Protein AF-A0A966D1S2-F1 (afdb_monomer_lite)

Sequence (136 aa):
MALQEGLAEEEIAQLLTGSSVSIPPEEAPAIVFAQHFAEGKGLYDPDMYMMLTRQYSPEKAQGILGSAQVILTGNAYGIPWSSLMNRFKGKPDKRCSWFYEVEVITLGSLLMPFAMIQALAAAVFRLPLISFRCSD

Structure (mmCIF, N/CA/C/O backbone):
data_AF-A0A966D1S2-F1
#
_entry.id   AF-A0A966D1S2-F1
#
loop_
_atom_site.group_PDB
_atom_site.id
_atom_site.type_symbol
_atom_site.label_atom_id
_atom_site.label_alt_id
_atom_site.label_comp_id
_atom_site.label_asym_id
_atom_site.label_entity_id
_atom_site.label_seq_id
_atom_site.pdbx_PDB_ins_code
_atom_site.Cartn_x
_atom_site.Cartn_y
_atom_site.Cartn_z
_atom_site.occupancy
_atom_site.B_iso_or_equiv
_atom_site.auth_seq_id
_atom_site.auth_comp_id
_atom_site.auth_asym_id
_atom_site.auth_atom_id
_atom_site.pdbx_PDB_model_num
ATOM 1 N N . MET A 1 1 ? 15.575 -4.562 5.480 1.00 67.56 1 MET A N 1
ATOM 2 C CA . MET A 1 1 ? 14.366 -4.189 6.238 1.00 67.56 1 MET A CA 1
ATOM 3 C C . MET A 1 1 ? 13.950 -5.332 7.154 1.00 67.56 1 MET A C 1
ATOM 5 O O . MET A 1 1 ? 14.408 -5.293 8.275 1.00 67.56 1 MET A O 1
ATOM 9 N N . ALA A 1 2 ? 13.265 -6.399 6.719 1.00 72.62 2 ALA A N 1
ATOM 10 C CA . ALA A 1 2 ? 12.827 -7.479 7.633 1.00 72.62 2 ALA A CA 1
ATOM 11 C C . ALA A 1 2 ? 13.947 -8.113 8.503 1.00 72.62 2 ALA A C 1
ATOM 13 O O . ALA A 1 2 ? 13.810 -8.162 9.718 1.00 72.62 2 ALA A O 1
ATOM 14 N N . LEU A 1 3 ? 15.097 -8.475 7.913 1.00 66.25 3 LEU A N 1
ATOM 15 C CA . LEU A 1 3 ? 16.272 -8.981 8.657 1.00 66.25 3 LEU A CA 1
ATOM 16 C C . LEU A 1 3 ? 16.843 -7.979 9.680 1.00 66.25 3 LEU A C 1
ATOM 18 O O . LEU A 1 3 ? 17.464 -8.371 10.659 1.00 66.25 3 LEU A O 1
ATOM 22 N N . GLN A 1 4 ? 16.673 -6.674 9.441 1.00 73.81 4 GLN A N 1
ATOM 23 C CA . GLN A 1 4 ? 17.167 -5.617 10.335 1.00 73.81 4 GLN A CA 1
ATOM 24 C C . GLN A 1 4 ? 16.225 -5.382 11.522 1.00 73.81 4 GLN A C 1
ATOM 26 O O . GLN A 1 4 ? 16.673 -4.879 12.545 1.00 73.81 4 GLN A O 1
ATOM 31 N N . GLU A 1 5 ? 14.957 -5.778 11.392 1.00 78.00 5 GLU A N 1
ATOM 32 C CA . GLU A 1 5 ? 13.923 -5.689 12.432 1.00 78.00 5 GLU A CA 1
ATOM 33 C C . GLU A 1 5 ? 13.836 -6.973 13.286 1.00 78.00 5 GLU A C 1
ATOM 35 O O . GLU A 1 5 ? 12.962 -7.092 14.138 1.00 78.00 5 GLU A O 1
ATOM 40 N N . GLY A 1 6 ? 14.750 -7.933 13.081 1.00 78.12 6 GLY A N 1
ATOM 41 C CA . GLY A 1 6 ? 14.904 -9.117 13.935 1.00 78.12 6 GLY A CA 1
ATOM 42 C C . GLY A 1 6 ? 14.246 -10.408 13.439 1.00 78.12 6 GLY A C 1
ATOM 43 O O . GLY A 1 6 ? 14.333 -11.409 14.141 1.00 78.12 6 GLY A O 1
ATOM 44 N N . LEU A 1 7 ? 13.639 -10.420 12.246 1.00 80.19 7 LEU A N 1
ATOM 45 C CA . LEU A 1 7 ? 13.132 -11.653 11.625 1.00 80.19 7 LEU A CA 1
ATOM 46 C C . LEU A 1 7 ? 14.288 -12.532 11.133 1.00 80.19 7 LEU A C 1
ATOM 48 O O . LEU A 1 7 ? 15.202 -12.026 10.474 1.00 80.19 7 LEU A O 1
ATOM 52 N N . ALA A 1 8 ? 14.226 -13.840 11.393 1.00 83.38 8 ALA A N 1
ATOM 53 C CA . ALA A 1 8 ? 15.207 -14.784 10.860 1.00 83.38 8 ALA A CA 1
ATOM 54 C C . ALA A 1 8 ? 15.052 -14.948 9.335 1.00 83.38 8 ALA A C 1
ATOM 56 O O . ALA A 1 8 ? 13.956 -14.819 8.782 1.00 83.38 8 ALA A O 1
ATOM 57 N N . GLU A 1 9 ? 16.144 -15.249 8.626 1.00 81.62 9 GLU A N 1
ATOM 58 C CA . GLU A 1 9 ? 16.119 -15.419 7.164 1.00 81.62 9 GLU A CA 1
ATOM 59 C C . GLU A 1 9 ? 15.197 -16.575 6.748 1.00 81.62 9 GLU A C 1
ATOM 61 O O . GLU A 1 9 ? 14.447 -16.479 5.773 1.00 81.62 9 GLU A O 1
ATOM 66 N N . GLU A 1 10 ? 15.188 -17.636 7.550 1.00 79.25 10 GLU A N 1
ATOM 67 C CA . GLU A 1 10 ? 14.334 -18.803 7.383 1.00 79.25 10 GLU A CA 1
ATOM 68 C C . GLU A 1 10 ? 12.851 -18.458 7.569 1.00 79.25 10 GLU A C 1
ATOM 70 O O . GLU A 1 10 ? 12.017 -18.919 6.790 1.00 79.25 10 GLU A O 1
ATOM 75 N N . GLU A 1 11 ? 12.514 -17.614 8.550 1.00 78.12 11 GLU A N 1
ATOM 76 C CA . GLU A 1 11 ? 11.139 -17.154 8.786 1.00 78.12 11 GLU A CA 1
ATOM 77 C C . GLU A 1 11 ? 10.635 -16.310 7.613 1.00 78.12 11 GLU A C 1
ATOM 79 O O . GLU A 1 11 ? 9.515 -16.505 7.141 1.00 78.12 11 GLU A O 1
ATOM 84 N N . ILE A 1 12 ? 11.482 -15.428 7.074 1.00 80.38 12 ILE A N 1
ATOM 85 C CA . ILE A 1 12 ? 11.163 -14.622 5.889 1.00 80.38 12 ILE A CA 1
ATOM 86 C C . ILE A 1 12 ? 10.906 -15.527 4.679 1.00 80.38 12 ILE A C 1
ATOM 88 O O . ILE A 1 12 ? 9.906 -15.357 3.979 1.00 80.38 12 ILE A O 1
ATOM 92 N N . ALA A 1 13 ? 11.782 -16.502 4.424 1.00 79.69 13 ALA A N 1
ATOM 93 C CA . ALA A 1 13 ? 11.627 -17.427 3.303 1.00 79.69 13 ALA A CA 1
ATOM 94 C C . ALA A 1 13 ? 10.349 -18.278 3.428 1.00 79.69 13 ALA A C 1
ATOM 96 O O . ALA A 1 13 ? 9.641 -18.501 2.441 1.00 79.69 13 ALA A O 1
ATOM 97 N N . GLN A 1 14 ? 10.014 -18.723 4.639 1.00 80.56 14 GLN A N 1
ATOM 98 C CA . GLN A 1 14 ? 8.794 -19.487 4.897 1.00 80.56 14 GLN A CA 1
ATOM 99 C C . GLN A 1 14 ? 7.531 -18.630 4.737 1.00 80.56 14 GLN A C 1
ATOM 101 O O . GLN A 1 14 ? 6.579 -19.079 4.096 1.00 80.56 14 GLN A O 1
ATOM 106 N N . LEU A 1 15 ? 7.543 -17.382 5.220 1.00 83.38 15 LEU A N 1
ATOM 107 C CA . LEU A 1 15 ? 6.448 -16.422 5.037 1.00 83.38 15 LEU A CA 1
ATOM 108 C C . LEU A 1 15 ? 6.185 -16.129 3.555 1.00 83.38 15 LEU A C 1
ATOM 110 O O . LEU A 1 15 ? 5.036 -16.127 3.118 1.00 83.38 15 LEU A O 1
ATOM 114 N N . LEU A 1 16 ? 7.241 -15.930 2.760 1.00 80.88 16 LEU A N 1
ATOM 115 C CA . LEU A 1 16 ? 7.125 -15.652 1.324 1.00 80.88 16 LEU A CA 1
ATOM 116 C C . LEU A 1 16 ? 6.645 -16.857 0.506 1.00 80.88 16 LEU A C 1
ATOM 118 O O . LEU A 1 16 ? 6.071 -16.678 -0.567 1.00 80.88 16 LEU A O 1
ATOM 122 N N . THR A 1 17 ? 6.887 -18.075 0.990 1.00 79.44 17 THR A N 1
ATOM 123 C CA . THR A 1 17 ? 6.456 -19.314 0.323 1.00 79.44 17 THR A CA 1
ATOM 124 C C . THR A 1 17 ? 5.088 -19.809 0.792 1.00 79.44 17 THR A C 1
ATOM 126 O O . THR A 1 17 ? 4.583 -20.778 0.231 1.00 79.44 17 THR A O 1
ATOM 129 N N . GLY A 1 18 ? 4.476 -19.160 1.792 1.00 68.31 18 GLY A N 1
ATOM 130 C CA . GLY A 1 18 ? 3.211 -19.602 2.388 1.00 68.31 18 GLY A CA 1
ATOM 131 C C . GLY A 1 18 ? 3.321 -20.940 3.129 1.00 68.31 18 GLY A C 1
ATOM 132 O O . GLY A 1 18 ? 2.317 -21.622 3.321 1.00 68.31 18 GLY A O 1
ATOM 133 N N . SER A 1 19 ? 4.540 -21.340 3.506 1.00 69.81 19 SER A N 1
ATOM 134 C CA . SER A 1 19 ? 4.796 -22.583 4.240 1.00 69.81 19 SER A CA 1
ATOM 135 C C . SER A 1 19 ? 4.360 -22.449 5.706 1.00 69.81 19 SER A C 1
ATOM 137 O O . SER A 1 19 ? 4.067 -21.351 6.168 1.00 69.81 19 SER A O 1
ATOM 139 N N . SER A 1 20 ? 4.299 -23.557 6.453 1.00 58.28 20 SER A N 1
ATOM 140 C CA . SER A 1 20 ? 3.892 -23.598 7.868 1.00 58.28 20 SER A CA 1
ATOM 141 C C . SER A 1 20 ? 4.849 -22.806 8.771 1.00 58.28 20 SER A C 1
ATOM 143 O O . SER A 1 20 ? 5.766 -23.370 9.366 1.00 58.28 20 SER A O 1
ATOM 145 N N . VAL A 1 21 ? 4.647 -21.494 8.844 1.00 62.44 21 VAL A N 1
ATOM 146 C CA . VAL A 1 21 ? 5.382 -20.584 9.721 1.00 62.44 21 VAL A CA 1
ATOM 147 C C . VAL A 1 21 ? 4.890 -20.768 11.157 1.00 62.44 21 VAL A C 1
ATOM 149 O O . VAL A 1 21 ? 3.686 -20.863 11.404 1.00 62.44 21 VAL A O 1
ATOM 152 N N . SER A 1 22 ? 5.810 -20.759 12.121 1.00 67.25 22 SER A N 1
ATOM 153 C CA . SER A 1 22 ? 5.480 -20.536 13.532 1.00 67.25 22 SER A CA 1
ATOM 154 C C . SER A 1 22 ? 5.256 -19.038 13.763 1.00 67.25 22 SER A C 1
ATOM 156 O O . SER A 1 22 ? 6.068 -18.380 14.406 1.00 67.25 22 SER A O 1
ATOM 158 N N . ILE A 1 23 ? 4.192 -18.478 13.179 1.00 74.94 23 ILE A N 1
ATOM 159 C CA . ILE A 1 23 ? 3.846 -17.066 13.387 1.00 74.94 23 ILE A CA 1
ATOM 160 C C . ILE A 1 23 ? 3.382 -16.946 14.837 1.00 7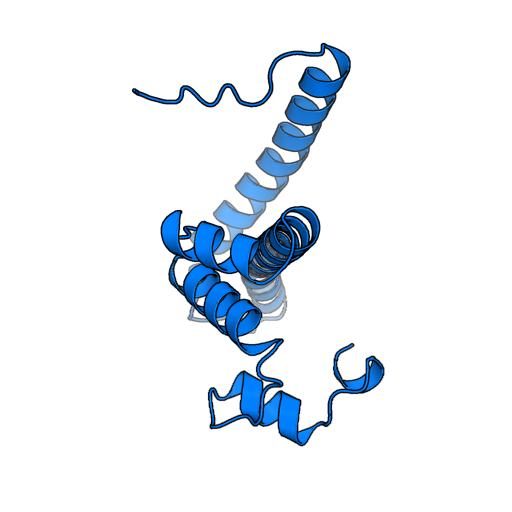4.94 23 ILE A C 1
ATOM 162 O O . ILE A 1 23 ? 2.550 -17.766 15.250 1.00 74.94 23 ILE A O 1
ATOM 166 N N . PRO A 1 24 ? 3.857 -15.950 15.605 1.00 82.19 24 PRO A N 1
ATOM 167 C CA . PRO A 1 24 ? 3.281 -15.668 16.907 1.00 82.19 24 PRO A CA 1
ATOM 168 C C . PRO A 1 24 ? 1.749 -15.581 16.783 1.00 82.19 24 PRO A C 1
ATOM 170 O O . PRO A 1 24 ? 1.242 -14.932 15.860 1.00 82.19 24 PRO A O 1
ATOM 173 N N . PRO A 1 25 ? 0.973 -16.259 17.644 1.00 81.19 25 PRO A N 1
ATOM 174 C CA . PRO A 1 25 ? -0.486 -16.283 17.529 1.00 81.19 25 PRO A CA 1
ATOM 175 C C . PRO A 1 25 ? -1.093 -14.873 17.573 1.00 81.19 25 PRO A C 1
ATOM 177 O O . PRO A 1 25 ? -2.149 -14.626 16.991 1.00 81.19 25 PRO A O 1
ATOM 180 N N . GLU A 1 26 ? -0.396 -13.933 18.205 1.00 85.50 26 GLU A N 1
ATOM 181 C CA . GLU A 1 26 ? -0.710 -12.514 18.220 1.00 85.50 26 GLU A CA 1
ATOM 182 C C . GLU A 1 26 ? -0.427 -11.767 16.913 1.00 85.50 26 GLU A C 1
ATOM 184 O O . GLU A 1 26 ? -0.889 -10.645 16.805 1.00 85.50 26 GLU A O 1
ATOM 189 N N . GLU A 1 27 ? 0.282 -12.313 15.924 1.00 86.38 27 GLU A N 1
ATOM 190 C CA . GLU A 1 27 ? 0.579 -11.667 14.627 1.00 86.38 27 GLU A CA 1
ATOM 191 C C . GLU A 1 27 ? -0.140 -12.336 13.447 1.00 86.38 27 GLU A C 1
ATOM 193 O O . GLU A 1 27 ? -0.415 -11.696 12.427 1.00 86.38 27 GLU A O 1
ATOM 198 N N . ALA A 1 28 ? -0.500 -13.615 13.589 1.00 86.75 28 ALA A N 1
ATOM 199 C CA . ALA A 1 28 ? -1.139 -14.395 12.533 1.00 86.75 28 ALA A CA 1
ATOM 200 C C . ALA A 1 28 ? -2.405 -13.739 11.940 1.00 86.75 28 ALA A C 1
ATOM 202 O O . ALA A 1 28 ? -2.516 -13.701 10.710 1.00 86.75 28 ALA A O 1
ATOM 203 N N . PRO A 1 29 ? -3.329 -13.152 12.732 1.00 88.62 29 PRO A N 1
ATOM 204 C CA . PRO A 1 29 ? -4.514 -12.500 12.173 1.00 88.62 29 PRO A CA 1
ATOM 205 C C . PRO A 1 29 ? -4.189 -11.310 11.258 1.00 88.62 29 PRO A C 1
ATOM 207 O O . PRO A 1 29 ? -4.870 -11.113 10.252 1.00 88.62 29 PRO A O 1
ATOM 210 N N . ALA A 1 30 ? -3.135 -10.542 11.557 1.00 89.81 30 ALA A N 1
ATOM 211 C CA . ALA A 1 30 ? -2.704 -9.428 10.713 1.00 89.81 30 ALA A CA 1
ATOM 212 C C . ALA A 1 30 ? -2.132 -9.908 9.370 1.00 89.81 30 ALA A C 1
ATOM 214 O O . ALA A 1 30 ? -2.424 -9.319 8.328 1.00 89.81 30 ALA A O 1
ATOM 215 N N . ILE A 1 31 ? -1.362 -11.000 9.381 1.00 88.94 31 ILE A N 1
ATOM 216 C CA . ILE A 1 31 ? -0.776 -11.586 8.167 1.00 88.94 31 ILE A CA 1
ATOM 217 C C . ILE A 1 31 ? -1.867 -12.177 7.270 1.00 88.94 31 ILE A C 1
ATOM 219 O O . ILE A 1 31 ? -1.893 -11.889 6.073 1.00 88.94 31 ILE A O 1
ATOM 223 N N . VAL A 1 32 ? -2.806 -12.933 7.845 1.00 88.19 32 VAL A N 1
ATOM 224 C CA . VAL A 1 32 ? -3.952 -13.490 7.106 1.00 88.19 32 VAL A CA 1
ATOM 225 C C . VAL A 1 32 ? -4.810 -12.373 6.512 1.00 88.19 32 VAL A C 1
ATOM 227 O O . VAL A 1 32 ? -5.181 -12.431 5.341 1.00 88.19 32 VAL A O 1
ATOM 230 N N . PHE A 1 33 ? -5.075 -11.313 7.283 1.00 90.62 33 PHE A N 1
ATOM 231 C CA . PHE A 1 33 ? -5.782 -10.139 6.778 1.00 90.62 33 PHE A CA 1
ATOM 232 C C . PHE A 1 33 ? -5.052 -9.497 5.591 1.00 90.62 33 PHE A C 1
ATOM 234 O O . PHE A 1 33 ? -5.674 -9.217 4.568 1.00 90.62 33 PHE A O 1
ATOM 241 N N . ALA A 1 34 ? -3.737 -9.290 5.698 1.00 89.75 34 ALA A N 1
ATOM 242 C CA . ALA A 1 34 ? -2.941 -8.692 4.630 1.00 89.75 34 ALA A CA 1
ATOM 243 C C . ALA A 1 34 ? -2.933 -9.550 3.353 1.00 89.75 34 ALA A C 1
ATOM 245 O O . ALA A 1 34 ? -3.010 -9.000 2.253 1.00 89.75 34 ALA A O 1
ATOM 246 N N . GLN A 1 35 ? -2.888 -10.879 3.486 1.00 87.44 35 GLN A N 1
ATOM 247 C CA . GLN A 1 35 ? -2.996 -11.807 2.357 1.00 87.44 35 GLN A CA 1
ATOM 248 C C . GLN A 1 35 ? -4.353 -11.677 1.661 1.00 87.44 35 GLN A C 1
ATOM 250 O O . GLN A 1 35 ? -4.393 -11.410 0.461 1.00 87.44 35 GLN A O 1
ATOM 255 N N . HIS A 1 36 ? -5.455 -11.753 2.413 1.00 88.31 36 HIS A N 1
ATOM 256 C CA . HIS A 1 36 ? -6.795 -11.579 1.848 1.00 88.31 36 HIS A CA 1
ATOM 257 C C . HIS A 1 36 ? -6.999 -10.198 1.216 1.00 88.31 36 HIS A C 1
ATOM 259 O O . HIS A 1 36 ? -7.586 -10.089 0.142 1.00 88.31 36 HIS A O 1
ATOM 265 N N . PHE A 1 37 ? -6.470 -9.140 1.831 1.00 90.25 37 PHE A N 1
ATOM 266 C CA . PHE A 1 37 ? -6.512 -7.789 1.272 1.00 90.25 37 PHE A CA 1
ATOM 267 C C . PHE A 1 37 ? -5.757 -7.691 -0.064 1.00 90.25 37 PHE A C 1
ATOM 269 O O . PHE A 1 37 ? -6.224 -7.042 -1.006 1.00 90.25 37 PHE A O 1
ATOM 276 N N . ALA A 1 38 ? -4.598 -8.347 -0.168 1.00 88.12 38 ALA A N 1
ATOM 277 C CA . ALA A 1 38 ? -3.815 -8.391 -1.397 1.00 88.12 38 ALA A CA 1
ATOM 278 C C . ALA A 1 38 ? -4.523 -9.196 -2.502 1.00 88.12 38 ALA A C 1
ATOM 280 O O . ALA A 1 38 ? -4.601 -8.734 -3.643 1.00 88.12 38 ALA A O 1
ATOM 281 N N . GLU A 1 39 ? -5.088 -10.359 -2.167 1.00 87.56 39 GLU A N 1
ATOM 282 C CA . GLU A 1 39 ? 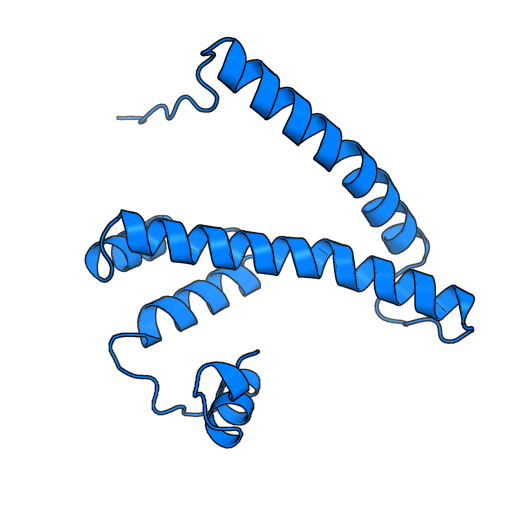-5.877 -11.197 -3.083 1.00 87.56 39 GLU A CA 1
ATOM 283 C C . GLU A 1 39 ? -7.131 -10.469 -3.585 1.00 87.56 39 GLU A C 1
ATOM 285 O O . GLU A 1 39 ? -7.436 -10.491 -4.780 1.00 87.56 39 GLU A O 1
ATOM 290 N N . GLY A 1 40 ? -7.803 -9.742 -2.690 1.00 87.38 40 GLY A N 1
ATOM 291 C CA . GLY A 1 40 ? -8.956 -8.892 -2.981 1.00 87.38 40 GLY A CA 1
ATOM 292 C C . GLY A 1 40 ? -8.627 -7.610 -3.751 1.00 87.38 40 GLY A C 1
ATOM 293 O O . GLY A 1 40 ? -9.519 -6.791 -3.968 1.00 87.38 40 GLY A O 1
ATOM 294 N N . LYS A 1 41 ? -7.366 -7.400 -4.166 1.00 85.56 41 LYS A N 1
ATOM 295 C CA . LYS A 1 41 ? -6.889 -6.186 -4.859 1.00 85.56 41 LYS A CA 1
ATOM 296 C C . LYS A 1 41 ? -7.255 -4.893 -4.124 1.00 85.56 41 LYS A C 1
ATOM 298 O O . LYS A 1 41 ? -7.587 -3.884 -4.745 1.00 85.56 41 LYS A O 1
ATOM 303 N N . GLY A 1 42 ? -7.179 -4.925 -2.798 1.00 82.12 42 GLY A N 1
ATOM 304 C CA . GLY A 1 42 ? -7.475 -3.783 -1.940 1.00 82.12 42 GLY A CA 1
ATOM 305 C C . GLY A 1 42 ? -8.918 -3.699 -1.452 1.00 82.12 42 GLY A C 1
ATOM 306 O O . GLY A 1 42 ? -9.251 -2.774 -0.713 1.00 82.12 42 GLY A O 1
ATOM 307 N N . LEU A 1 43 ? -9.768 -4.657 -1.823 1.00 84.31 43 LEU A N 1
ATOM 308 C CA . LEU A 1 43 ? -11.052 -4.869 -1.166 1.00 84.31 43 LEU A CA 1
ATOM 309 C C . LEU A 1 43 ? -10.832 -5.747 0.067 1.00 84.31 43 LEU A C 1
ATOM 311 O O . LEU A 1 43 ? -10.176 -6.784 -0.012 1.00 84.31 43 LEU A O 1
ATOM 315 N N . TYR A 1 44 ? -11.389 -5.332 1.200 1.00 80.00 44 TYR A N 1
ATOM 316 C CA . TYR A 1 44 ? -11.476 -6.163 2.396 1.00 80.00 44 TYR A CA 1
ATOM 317 C C . TYR A 1 44 ? -12.932 -6.355 2.793 1.00 80.00 44 TYR A C 1
ATOM 319 O O . TYR A 1 44 ? -13.775 -5.484 2.573 1.00 80.00 44 TYR A O 1
ATOM 327 N N . ASP A 1 45 ? -13.196 -7.497 3.414 1.00 83.38 45 ASP A N 1
ATOM 328 C CA . ASP A 1 45 ? -14.471 -7.785 4.050 1.00 83.38 45 ASP A CA 1
ATOM 329 C C . ASP A 1 45 ? -14.604 -6.949 5.345 1.00 83.38 45 ASP A C 1
ATOM 331 O O . ASP A 1 45 ? -13.706 -7.005 6.200 1.00 83.38 45 ASP A O 1
ATOM 335 N N . PRO A 1 46 ? -15.684 -6.159 5.514 1.00 84.69 46 PRO A N 1
ATOM 336 C CA . PRO A 1 46 ? -15.967 -5.448 6.758 1.00 84.69 46 PRO A CA 1
ATOM 337 C C . PRO A 1 46 ? -15.926 -6.349 7.998 1.00 84.69 46 PRO A C 1
ATOM 339 O O . PRO A 1 46 ? -15.440 -5.912 9.044 1.00 84.69 46 PRO A O 1
ATOM 342 N N . ASP A 1 47 ? -16.362 -7.604 7.880 1.00 85.75 47 ASP A N 1
ATOM 343 C CA . ASP A 1 47 ? -16.357 -8.564 8.982 1.00 85.75 47 ASP A CA 1
ATOM 344 C C . ASP A 1 47 ? -14.926 -8.967 9.360 1.00 85.75 47 ASP A C 1
ATOM 346 O O . ASP A 1 47 ? -14.584 -9.008 10.545 1.00 85.75 47 ASP A O 1
ATOM 350 N N . MET A 1 48 ? -14.040 -9.144 8.373 1.00 84.00 48 MET A N 1
ATOM 351 C CA . MET A 1 48 ? -12.612 -9.402 8.609 1.00 84.00 48 MET A CA 1
ATOM 352 C C . MET A 1 48 ? -11.923 -8.222 9.295 1.00 84.00 48 MET A C 1
ATOM 354 O O . MET A 1 48 ? -11.126 -8.414 10.216 1.00 84.00 48 MET A O 1
ATOM 358 N N . TYR A 1 49 ? -12.248 -6.989 8.897 1.00 88.06 49 TYR A N 1
ATOM 359 C CA . TYR A 1 49 ? -11.714 -5.802 9.566 1.00 88.06 49 TYR A CA 1
ATOM 360 C C . TYR A 1 49 ? -12.265 -5.654 10.990 1.00 88.06 49 TYR A C 1
ATOM 362 O O . TYR A 1 49 ? -11.527 -5.310 11.915 1.00 88.06 49 TYR A O 1
ATOM 370 N N . MET A 1 50 ? -13.539 -5.987 11.211 1.00 87.25 50 MET A N 1
ATOM 371 C CA . MET A 1 50 ? -14.116 -6.017 12.552 1.00 87.25 50 MET A CA 1
ATOM 372 C C . MET A 1 50 ? -13.411 -7.054 13.437 1.00 87.25 50 MET A C 1
ATOM 374 O O . MET A 1 50 ? -13.085 -6.752 14.584 1.00 87.25 50 MET A O 1
ATOM 378 N N . MET A 1 51 ? -13.101 -8.245 12.921 1.00 86.19 51 MET A N 1
ATOM 379 C CA . MET A 1 51 ? -12.304 -9.236 13.655 1.00 86.19 51 MET A CA 1
ATOM 380 C C . MET A 1 51 ? -10.898 -8.711 13.974 1.00 86.19 51 MET A C 1
ATOM 382 O O . MET A 1 51 ? -10.428 -8.875 15.101 1.00 86.19 51 MET A O 1
ATOM 386 N N . LEU A 1 52 ? -10.268 -7.996 13.037 1.00 90.12 52 LEU A N 1
ATOM 387 C CA . LEU A 1 52 ? -8.966 -7.363 13.245 1.00 90.12 52 LEU A CA 1
ATOM 388 C C . LEU A 1 52 ? -9.008 -6.314 14.371 1.00 90.12 52 LEU A C 1
ATOM 390 O O . LEU A 1 52 ? -8.140 -6.331 15.236 1.00 90.12 52 LEU A O 1
ATOM 394 N N . THR A 1 53 ? -10.038 -5.457 14.412 1.00 90.62 53 THR A N 1
ATOM 395 C CA . THR A 1 53 ? -10.216 -4.429 15.467 1.00 90.62 53 THR A CA 1
ATOM 396 C C . THR A 1 53 ? -10.538 -5.003 16.851 1.00 90.62 53 THR A C 1
ATOM 398 O O . THR A 1 53 ? -10.277 -4.361 17.868 1.00 90.62 53 THR A O 1
ATOM 401 N N . ARG A 1 54 ? -11.115 -6.212 16.912 1.00 89.44 54 ARG A N 1
ATOM 402 C CA . ARG A 1 54 ? -11.332 -6.936 18.175 1.00 89.44 54 ARG A CA 1
ATOM 403 C C . ARG A 1 54 ? -10.028 -7.506 18.730 1.00 89.44 54 ARG A C 1
ATOM 405 O O . ARG A 1 54 ? -9.874 -7.568 19.945 1.00 89.44 54 ARG A O 1
ATOM 412 N N . GLN A 1 55 ? -9.112 -7.914 17.852 1.00 89.69 55 GLN A N 1
ATOM 413 C CA . GLN A 1 55 ? -7.829 -8.506 18.229 1.00 89.69 55 GLN A CA 1
ATOM 414 C C . GLN A 1 55 ? -6.756 -7.449 18.522 1.00 89.69 55 GLN A C 1
ATOM 416 O O . GLN A 1 55 ? -6.033 -7.535 19.513 1.00 89.69 55 GLN A O 1
ATOM 421 N N . TYR A 1 56 ? -6.656 -6.441 17.662 1.00 85.56 56 TYR A N 1
ATOM 422 C CA . TYR A 1 56 ? -5.750 -5.309 17.790 1.00 85.56 56 TYR A CA 1
ATOM 423 C C . TYR A 1 56 ? -6.618 -4.078 17.941 1.00 85.56 56 TYR A C 1
ATOM 425 O O . TYR A 1 56 ? -7.497 -3.876 17.111 1.00 85.56 56 TYR A O 1
ATOM 433 N N . SER A 1 57 ? -6.393 -3.268 18.976 1.00 89.88 57 SER A N 1
ATOM 434 C CA . SER A 1 57 ? -7.186 -2.058 19.228 1.00 89.88 57 SER A CA 1
ATOM 435 C C . SER A 1 57 ? -7.460 -1.252 17.943 1.00 89.88 57 SER A C 1
ATOM 437 O O . SER A 1 57 ? -6.658 -1.317 17.002 1.00 89.88 57 SER A O 1
ATOM 439 N N . PRO A 1 58 ? -8.551 -0.468 17.876 1.00 89.69 58 PRO A N 1
ATOM 440 C CA . PRO A 1 58 ? -8.947 0.238 16.657 1.00 89.69 58 PRO A CA 1
ATOM 441 C C . PRO A 1 58 ? -7.804 1.004 15.972 1.00 89.69 58 PRO A C 1
ATOM 443 O O . PRO A 1 58 ? -7.693 0.989 14.748 1.00 89.69 58 PRO A O 1
ATOM 446 N N . GLU A 1 59 ? -6.906 1.602 16.753 1.00 90.44 59 GLU A N 1
ATOM 447 C CA . GLU A 1 59 ? -5.740 2.343 16.267 1.00 90.44 59 GLU A CA 1
ATOM 448 C C . GLU A 1 59 ? -4.717 1.427 15.578 1.00 90.44 59 GLU A C 1
ATOM 450 O O . GLU A 1 59 ? -4.195 1.752 14.511 1.00 90.44 59 GLU A O 1
ATOM 455 N N . LYS A 1 60 ? -4.442 0.251 16.157 1.00 90.06 60 LYS A N 1
ATOM 456 C CA . LYS A 1 60 ? -3.528 -0.736 15.568 1.00 90.06 60 LYS A CA 1
ATOM 457 C C . LYS A 1 60 ? -4.116 -1.358 14.305 1.00 90.06 60 LYS A C 1
ATOM 459 O O . LYS A 1 60 ? -3.399 -1.502 13.318 1.00 90.06 60 LYS A O 1
ATOM 464 N N . ALA A 1 61 ? -5.408 -1.682 14.308 1.00 91.88 61 ALA A N 1
ATOM 465 C CA . ALA A 1 61 ? -6.091 -2.209 13.129 1.00 91.88 61 ALA A CA 1
ATOM 466 C C . ALA A 1 61 ? -6.070 -1.210 11.958 1.00 91.88 61 ALA A C 1
ATOM 468 O O . ALA A 1 61 ? -5.799 -1.602 10.822 1.00 91.88 61 ALA A O 1
ATOM 469 N N . GLN A 1 62 ? -6.252 0.087 12.235 1.00 91.38 62 GLN A N 1
ATOM 470 C CA . GLN A 1 62 ? -6.070 1.146 11.238 1.00 91.38 62 GLN A CA 1
ATOM 471 C C . GLN A 1 62 ? -4.631 1.205 10.714 1.00 91.38 62 GLN A C 1
ATOM 473 O O . GLN A 1 62 ? -4.428 1.332 9.508 1.00 91.38 62 GLN A O 1
ATOM 478 N N . GLY A 1 63 ? -3.634 1.071 11.594 1.00 92.88 63 GLY A N 1
ATOM 479 C CA . GLY A 1 63 ? -2.225 1.007 11.198 1.00 92.88 63 GLY A CA 1
ATOM 480 C C . GLY A 1 63 ? -1.920 -0.170 10.265 1.00 92.88 63 GLY A C 1
ATOM 481 O O . GLY A 1 63 ? -1.230 0.006 9.259 1.00 92.88 63 GLY A O 1
ATOM 482 N N . ILE A 1 64 ? -2.477 -1.351 10.549 1.00 92.56 64 ILE A N 1
ATOM 483 C CA . ILE A 1 64 ? -2.333 -2.549 9.707 1.00 92.56 64 ILE A CA 1
ATOM 484 C C . ILE A 1 64 ? -2.984 -2.324 8.337 1.00 92.56 64 ILE A C 1
ATOM 486 O O . ILE A 1 64 ? -2.333 -2.533 7.312 1.00 92.56 64 ILE A O 1
ATOM 490 N N . LEU A 1 65 ? -4.233 -1.842 8.302 1.00 91.88 65 LEU A N 1
ATOM 491 C CA . LEU A 1 65 ? -4.941 -1.548 7.051 1.00 91.88 65 LEU A CA 1
ATOM 492 C C . LEU A 1 65 ? -4.197 -0.501 6.213 1.00 91.88 65 LEU A C 1
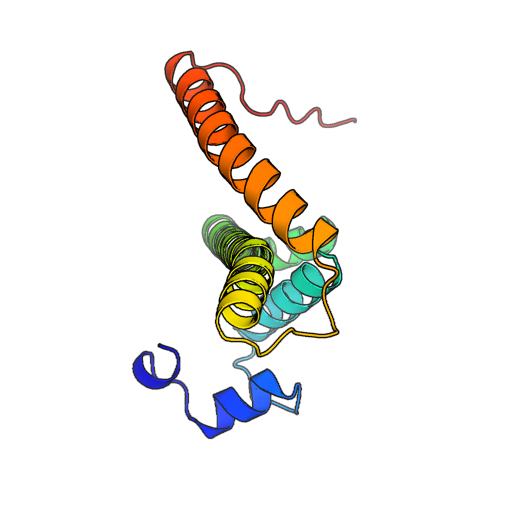ATOM 494 O O . LEU A 1 65 ? -3.984 -0.708 5.020 1.00 91.88 65 LEU A O 1
ATOM 498 N N . GLY A 1 66 ? -3.760 0.595 6.836 1.00 91.00 66 GLY A N 1
ATOM 499 C CA . GLY A 1 66 ? -3.002 1.646 6.160 1.00 91.00 66 GLY A CA 1
ATOM 500 C C . GLY A 1 66 ? -1.679 1.129 5.597 1.00 91.00 66 GLY A C 1
ATOM 501 O O . GLY A 1 66 ? -1.330 1.428 4.456 1.00 91.00 66 GLY A O 1
ATOM 502 N N . SER A 1 67 ? -0.972 0.283 6.349 1.00 92.62 67 SER A N 1
ATOM 503 C CA . SER A 1 67 ? 0.271 -0.342 5.882 1.00 92.62 67 SER A CA 1
ATOM 504 C C . SER A 1 67 ? 0.023 -1.241 4.670 1.00 92.62 67 SER A C 1
ATOM 506 O O . SER A 1 67 ? 0.721 -1.126 3.662 1.00 92.62 67 SER A O 1
ATOM 508 N N . ALA A 1 68 ? -1.013 -2.082 4.722 1.00 91.25 68 ALA A N 1
ATOM 509 C CA . ALA A 1 68 ? -1.395 -2.944 3.607 1.00 91.25 68 ALA A CA 1
ATOM 510 C C . ALA A 1 68 ? -1.786 -2.129 2.359 1.00 91.25 68 ALA A C 1
ATOM 512 O O . ALA A 1 68 ? -1.348 -2.448 1.253 1.00 91.25 68 ALA A O 1
ATOM 513 N N . GLN A 1 69 ? -2.536 -1.036 2.530 1.00 90.69 69 GLN A N 1
ATOM 514 C CA . GLN A 1 69 ? -2.899 -0.107 1.453 1.00 90.69 69 GLN A CA 1
ATOM 515 C C . GLN A 1 69 ? -1.675 0.542 0.804 1.00 90.69 69 GLN A C 1
ATOM 517 O O . GLN A 1 69 ? -1.586 0.594 -0.425 1.00 90.69 69 GLN A O 1
ATOM 522 N N . VAL A 1 70 ? -0.719 1.016 1.608 1.00 90.44 70 VAL A N 1
ATOM 523 C CA . VAL A 1 70 ? 0.521 1.628 1.111 1.00 90.44 70 VAL A CA 1
ATOM 524 C C . VAL A 1 70 ? 1.347 0.612 0.329 1.00 90.44 70 VAL A C 1
ATOM 526 O O . VAL A 1 70 ? 1.804 0.925 -0.769 1.00 90.44 70 VAL A O 1
ATOM 529 N N . ILE A 1 71 ? 1.494 -0.613 0.842 1.00 90.88 71 ILE A N 1
ATOM 530 C CA . ILE A 1 71 ? 2.229 -1.689 0.161 1.00 90.88 71 ILE A CA 1
ATOM 531 C C . ILE A 1 71 ? 1.557 -2.049 -1.167 1.00 90.88 71 ILE A C 1
ATOM 533 O O . ILE A 1 71 ? 2.224 -2.105 -2.202 1.00 90.88 71 ILE A O 1
ATOM 537 N N . LEU A 1 72 ? 0.236 -2.253 -1.163 1.00 90.06 72 LEU A N 1
ATOM 538 C CA . LEU A 1 72 ? -0.529 -2.577 -2.367 1.00 90.06 72 LEU A CA 1
ATOM 539 C C . LEU A 1 72 ? -0.387 -1.476 -3.423 1.00 90.06 72 LEU A C 1
ATOM 541 O O . LEU A 1 72 ? -0.098 -1.762 -4.584 1.00 90.06 72 LEU A O 1
ATOM 545 N N . THR A 1 73 ? -0.540 -0.218 -3.006 1.00 86.50 73 THR A N 1
ATOM 546 C CA . THR A 1 73 ? -0.384 0.948 -3.880 1.00 86.50 73 THR A CA 1
ATOM 547 C C . THR A 1 73 ? 1.039 1.010 -4.431 1.00 86.50 73 THR A C 1
ATOM 549 O O . THR A 1 73 ? 1.231 1.116 -5.640 1.00 86.50 73 THR A O 1
ATOM 552 N N . GLY A 1 74 ? 2.051 0.852 -3.576 1.00 86.56 74 GLY A N 1
ATOM 553 C CA . GLY A 1 74 ? 3.455 0.816 -3.979 1.00 86.56 74 GLY A CA 1
ATOM 554 C C . GLY A 1 74 ? 3.734 -0.244 -5.045 1.00 86.56 74 GLY A C 1
ATOM 555 O O . GLY A 1 74 ? 4.382 0.053 -6.046 1.00 86.56 74 GLY A O 1
ATOM 556 N N . ASN A 1 75 ? 3.178 -1.448 -4.895 1.00 85.44 75 ASN A N 1
ATOM 557 C CA . ASN A 1 75 ? 3.312 -2.518 -5.885 1.00 85.44 75 ASN A CA 1
ATOM 558 C C . ASN A 1 75 ? 2.564 -2.206 -7.191 1.00 85.44 75 ASN A C 1
ATOM 560 O O . ASN A 1 75 ? 3.103 -2.449 -8.273 1.00 85.44 75 ASN A O 1
ATOM 564 N N . ALA A 1 76 ? 1.362 -1.629 -7.103 1.00 85.00 76 ALA A N 1
ATOM 565 C CA . ALA A 1 76 ? 0.561 -1.247 -8.265 1.00 85.00 76 ALA A CA 1
ATOM 566 C C . ALA A 1 76 ? 1.270 -0.215 -9.159 1.00 85.00 76 ALA A C 1
ATOM 568 O O . ALA A 1 76 ? 1.143 -0.284 -10.379 1.00 85.00 76 ALA A O 1
ATOM 569 N N . TYR A 1 77 ? 2.056 0.692 -8.573 1.00 82.38 77 TYR A N 1
ATOM 570 C CA . TYR A 1 77 ? 2.861 1.677 -9.305 1.00 82.38 77 TYR A CA 1
ATOM 571 C C . TYR A 1 77 ? 4.258 1.168 -9.679 1.00 82.38 77 TYR A C 1
ATOM 573 O O . TYR A 1 77 ? 4.732 1.376 -10.800 1.00 82.38 77 TYR A O 1
ATOM 581 N N . GLY A 1 78 ? 4.931 0.493 -8.748 1.00 82.62 78 GLY A N 1
ATOM 582 C CA . GLY A 1 78 ? 6.320 0.068 -8.894 1.00 82.62 78 GLY A CA 1
ATOM 583 C C . GLY A 1 78 ? 6.518 -1.009 -9.958 1.00 82.62 78 GLY A C 1
ATOM 584 O O . GLY A 1 78 ? 7.505 -0.960 -10.694 1.00 82.62 78 GLY A O 1
ATOM 585 N N . ILE A 1 79 ? 5.582 -1.957 -10.085 1.00 83.44 79 ILE A N 1
ATOM 586 C CA . ILE A 1 79 ? 5.679 -3.046 -11.070 1.00 83.44 79 ILE A CA 1
ATOM 587 C C . ILE A 1 79 ? 5.612 -2.501 -12.512 1.00 83.44 79 ILE A C 1
ATOM 589 O O . ILE A 1 79 ? 6.547 -2.774 -13.273 1.00 83.44 79 ILE A O 1
ATOM 593 N N . PRO A 1 80 ? 4.606 -1.688 -12.907 1.00 81.50 80 PRO A N 1
ATOM 594 C CA . PRO A 1 80 ? 4.589 -1.048 -14.224 1.00 81.50 80 PRO A CA 1
ATOM 595 C C . PRO A 1 80 ? 5.812 -0.168 -14.482 1.00 81.50 80 PRO A C 1
ATOM 597 O O . PRO A 1 80 ? 6.388 -0.235 -15.566 1.00 81.50 80 PRO A O 1
ATOM 600 N N . TRP A 1 81 ? 6.251 0.611 -13.486 1.00 80.94 81 TRP A N 1
ATOM 601 C CA . TRP A 1 81 ? 7.429 1.474 -13.612 1.00 80.94 81 TRP A CA 1
ATOM 602 C C . TRP A 1 81 ? 8.707 0.679 -13.899 1.00 80.94 81 TRP A C 1
ATOM 604 O O . TRP A 1 81 ? 9.472 1.011 -14.806 1.00 80.94 81 TRP A O 1
ATOM 614 N N . SER A 1 82 ? 8.921 -0.410 -13.157 1.00 80.06 82 SER A N 1
ATOM 615 C CA . SER A 1 82 ? 10.045 -1.323 -13.373 1.00 80.06 82 SER A CA 1
ATOM 616 C C . SER A 1 82 ? 9.970 -1.994 -14.748 1.00 80.06 82 SER A C 1
ATOM 618 O O . SER A 1 82 ? 10.978 -2.055 -15.455 1.00 80.06 82 SER A O 1
ATOM 620 N N . SER A 1 83 ? 8.778 -2.430 -15.175 1.00 81.12 83 SER A N 1
ATOM 621 C CA . SER A 1 83 ? 8.568 -3.018 -16.505 1.00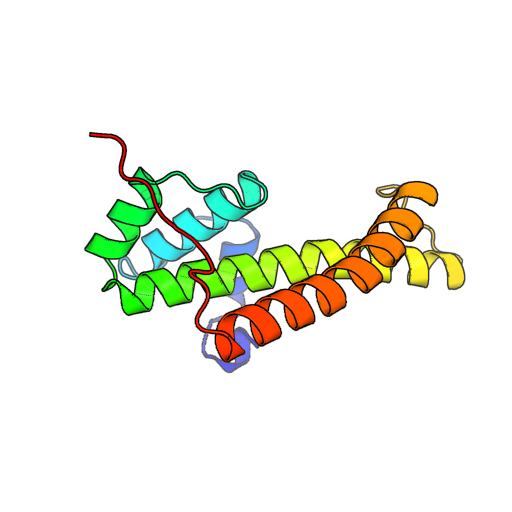 81.12 83 SER A CA 1
ATOM 622 C C . SER A 1 83 ? 8.917 -2.033 -17.627 1.00 81.12 83 SER A C 1
ATOM 624 O O . SER A 1 83 ? 9.697 -2.370 -18.522 1.00 81.12 83 SER A O 1
ATOM 626 N N . LEU A 1 84 ? 8.454 -0.783 -17.523 1.00 79.31 84 LEU A N 1
ATOM 627 C CA . LEU A 1 84 ? 8.764 0.277 -18.483 1.00 79.31 84 LEU A CA 1
ATOM 628 C C . LEU A 1 84 ? 10.276 0.548 -18.546 1.00 79.31 84 LEU A C 1
ATOM 630 O O . LEU A 1 84 ? 10.868 0.592 -19.626 1.00 79.31 84 LEU A O 1
ATOM 634 N N . MET A 1 85 ? 10.932 0.666 -17.388 1.00 80.31 85 MET A N 1
ATOM 635 C CA . MET A 1 85 ? 12.383 0.862 -17.301 1.00 80.31 85 MET A CA 1
ATOM 636 C C . MET A 1 85 ? 13.156 -0.311 -17.926 1.00 80.31 85 MET A C 1
ATOM 638 O O . MET A 1 85 ? 14.167 -0.116 -18.604 1.00 80.31 85 MET A O 1
ATOM 642 N N . ASN A 1 86 ? 12.678 -1.542 -17.730 1.00 81.25 86 ASN A N 1
ATOM 643 C CA . ASN A 1 86 ? 13.276 -2.736 -18.317 1.00 81.25 86 ASN A CA 1
ATOM 644 C C . ASN A 1 86 ? 13.105 -2.782 -19.842 1.00 81.25 86 ASN A C 1
ATOM 646 O O . ASN A 1 86 ? 14.029 -3.223 -20.531 1.00 81.25 86 ASN A O 1
ATOM 650 N N . ARG A 1 87 ? 12.005 -2.250 -20.398 1.00 79.31 87 ARG A N 1
ATOM 651 C CA . ARG A 1 87 ? 11.860 -2.060 -21.854 1.00 79.31 87 ARG A CA 1
ATOM 652 C C . ARG A 1 87 ? 12.903 -1.103 -22.416 1.00 79.31 87 ARG A C 1
ATOM 654 O O . ARG A 1 87 ? 13.527 -1.441 -23.418 1.00 79.31 87 ARG A O 1
ATOM 661 N N . PHE A 1 88 ? 13.157 0.029 -21.754 1.00 78.06 88 PHE A N 1
ATOM 662 C CA . PHE A 1 88 ? 14.234 0.948 -22.157 1.00 78.06 88 PHE A CA 1
ATOM 663 C C . PHE A 1 88 ? 15.622 0.293 -22.096 1.00 78.06 88 PHE A C 1
ATOM 665 O O . PHE A 1 88 ? 16.498 0.622 -22.889 1.00 78.06 88 PHE A O 1
ATOM 672 N N . LYS A 1 89 ? 15.810 -0.686 -21.204 1.00 81.75 89 LYS A N 1
ATOM 673 C CA . LYS A 1 89 ? 17.027 -1.510 -21.101 1.00 81.75 89 LYS A CA 1
ATOM 674 C C . LYS A 1 89 ? 17.041 -2.725 -22.046 1.00 81.75 89 LYS A C 1
ATOM 676 O O . LYS A 1 89 ? 17.937 -3.560 -21.938 1.00 81.75 89 LYS A O 1
ATOM 681 N N . GLY A 1 90 ? 16.060 -2.859 -22.942 1.00 76.38 90 GLY A N 1
ATOM 682 C CA . GLY A 1 90 ? 15.981 -3.947 -23.924 1.00 76.38 90 GLY A CA 1
ATOM 683 C C . GLY A 1 90 ? 15.549 -5.308 -23.362 1.00 76.38 90 GLY A C 1
ATOM 684 O O . GLY A 1 90 ? 15.685 -6.317 -24.050 1.00 76.38 90 GLY A O 1
ATOM 685 N N . LYS A 1 91 ? 15.021 -5.363 -22.132 1.00 77.19 91 LYS A N 1
ATOM 686 C CA . LYS A 1 91 ? 14.515 -6.582 -21.472 1.00 77.19 91 LYS A CA 1
ATOM 687 C C . LYS A 1 91 ? 13.007 -6.465 -21.201 1.00 77.19 91 LYS A C 1
ATOM 689 O O . LYS A 1 91 ? 12.613 -6.311 -20.049 1.00 77.19 91 LYS A O 1
ATOM 694 N N . PRO A 1 92 ? 12.148 -6.486 -22.234 1.00 71.56 92 PRO A N 1
ATOM 695 C CA . PRO A 1 92 ? 10.709 -6.330 -22.046 1.00 71.56 92 PRO A CA 1
ATOM 696 C C . PRO A 1 92 ? 10.128 -7.476 -21.205 1.00 71.56 92 PRO A C 1
ATOM 698 O O . PRO A 1 92 ? 10.368 -8.648 -21.505 1.00 71.56 92 PRO A O 1
ATOM 701 N N . ASP A 1 93 ? 9.335 -7.146 -20.182 1.00 71.06 93 ASP A N 1
ATOM 702 C CA . ASP A 1 93 ? 8.550 -8.145 -19.453 1.00 71.06 93 ASP A CA 1
ATOM 703 C C . ASP A 1 93 ? 7.315 -8.530 -20.287 1.00 71.06 93 ASP A C 1
ATOM 705 O O . ASP A 1 93 ? 6.625 -7.678 -20.853 1.00 71.06 93 ASP A O 1
ATOM 709 N N . LYS A 1 94 ? 7.044 -9.835 -20.394 1.00 66.06 94 LYS A N 1
ATOM 710 C CA . LYS A 1 94 ? 5.894 -10.379 -21.136 1.00 66.06 94 LYS A CA 1
ATOM 711 C C . LYS A 1 94 ? 4.592 -10.306 -20.336 1.00 66.06 94 LYS A C 1
ATOM 713 O O . LYS A 1 94 ? 3.527 -10.500 -20.911 1.00 66.06 94 LYS A O 1
ATOM 718 N N . ARG A 1 95 ? 4.672 -10.062 -19.023 1.00 67.88 95 ARG A N 1
ATOM 719 C CA . ARG A 1 95 ? 3.510 -10.015 -18.123 1.00 67.88 95 ARG A CA 1
ATOM 720 C C . ARG A 1 95 ? 2.687 -8.736 -18.256 1.00 67.88 95 ARG A C 1
ATOM 722 O O . ARG A 1 95 ? 1.518 -8.736 -17.885 1.00 67.88 95 ARG A O 1
ATOM 729 N N . CYS A 1 96 ? 3.267 -7.672 -18.805 1.00 63.38 96 CYS A N 1
ATOM 730 C CA . CYS A 1 96 ? 2.607 -6.385 -18.978 1.00 63.38 96 CYS A CA 1
ATOM 731 C C . CYS A 1 96 ? 2.557 -5.998 -20.461 1.00 63.38 96 CYS A C 1
ATOM 733 O O . CYS A 1 96 ? 3.504 -6.220 -21.216 1.00 63.38 96 CYS A O 1
ATOM 735 N N . SER A 1 97 ? 1.436 -5.418 -20.891 1.00 74.19 97 SER A N 1
ATOM 736 C CA . SER A 1 97 ? 1.336 -4.773 -22.203 1.00 74.19 97 SER A CA 1
ATOM 737 C C . SER A 1 97 ? 1.959 -3.380 -22.132 1.00 74.19 97 SER A C 1
ATOM 739 O O . SER A 1 97 ? 1.804 -2.687 -21.130 1.00 74.19 97 SER A O 1
ATOM 741 N N . TRP A 1 98 ? 2.615 -2.939 -23.207 1.00 66.25 98 TRP A N 1
ATOM 742 C CA . TRP A 1 98 ? 3.212 -1.599 -23.274 1.00 66.25 98 TRP A CA 1
ATOM 743 C C . TRP A 1 98 ? 2.167 -0.488 -23.036 1.00 66.25 98 TRP A C 1
ATOM 745 O O . TRP A 1 98 ? 2.459 0.495 -22.361 1.00 66.25 98 TRP A O 1
ATOM 755 N N . PHE A 1 99 ? 0.935 -0.675 -23.533 1.00 72.06 99 PHE A N 1
ATOM 756 C CA . PHE A 1 99 ? -0.152 0.291 -23.353 1.00 72.06 99 PHE A CA 1
ATOM 757 C C . PHE A 1 99 ? -0.587 0.368 -21.890 1.00 72.06 99 PHE A C 1
ATOM 759 O O . PHE A 1 99 ? -0.751 1.462 -21.368 1.00 72.06 99 PHE A O 1
ATOM 766 N N . TYR A 1 100 ? -0.676 -0.782 -21.218 1.00 73.81 100 TYR A N 1
ATOM 767 C CA . TYR A 1 100 ? -1.015 -0.859 -19.798 1.00 73.81 100 TYR A CA 1
ATOM 768 C C . TYR A 1 100 ? 0.042 -0.171 -18.920 1.00 73.81 100 TYR A C 1
ATOM 770 O O . TYR A 1 100 ? -0.301 0.542 -17.984 1.00 73.81 100 TYR A O 1
ATOM 778 N N . GLU A 1 101 ? 1.332 -0.337 -19.236 1.00 74.56 101 GLU A N 1
ATOM 779 C CA . GLU A 1 101 ? 2.421 0.312 -18.491 1.00 74.56 101 GLU A CA 1
ATOM 780 C C . GLU A 1 101 ? 2.349 1.841 -18.589 1.00 74.56 101 GLU A C 1
ATOM 782 O O . GLU A 1 101 ? 2.384 2.529 -17.570 1.00 74.56 101 GLU A O 1
ATOM 787 N N . VAL A 1 102 ? 2.216 2.374 -19.807 1.00 74.31 102 VAL A N 1
ATOM 788 C CA . VAL A 1 102 ? 2.153 3.824 -20.040 1.00 74.31 102 VAL A CA 1
ATOM 789 C C . VAL A 1 102 ? 0.870 4.418 -19.466 1.00 74.31 102 VAL A C 1
ATOM 791 O O . VAL A 1 102 ? 0.921 5.483 -18.855 1.00 74.31 102 VAL A O 1
ATOM 794 N N . GLU A 1 103 ? -0.263 3.735 -19.616 1.00 77.25 103 GLU A N 1
ATOM 795 C CA . GLU A 1 103 ? -1.552 4.176 -19.087 1.00 77.25 103 GLU A CA 1
ATOM 796 C C . GLU A 1 103 ? -1.522 4.275 -17.562 1.00 77.25 103 GLU A C 1
ATOM 798 O O . GLU A 1 103 ? -1.778 5.351 -17.028 1.00 77.25 103 GLU A O 1
ATOM 803 N N . VAL A 1 104 ? -1.127 3.209 -16.857 1.00 77.12 104 VAL A N 1
ATOM 804 C CA . VAL A 1 104 ? -1.096 3.195 -15.385 1.00 77.12 104 VAL A CA 1
ATOM 805 C C . VAL A 1 104 ? -0.132 4.246 -14.836 1.00 77.12 104 VAL A C 1
ATOM 807 O O . VAL A 1 104 ? -0.475 4.963 -13.896 1.00 77.12 104 VAL A O 1
ATOM 810 N N . ILE A 1 105 ? 1.052 4.393 -15.441 1.00 78.88 105 ILE A N 1
ATOM 811 C CA . ILE A 1 105 ? 2.035 5.396 -15.009 1.00 78.88 105 ILE A CA 1
ATOM 812 C C . ILE A 1 105 ? 1.507 6.810 -15.254 1.00 78.88 105 ILE A C 1
ATOM 814 O O . ILE A 1 105 ? 1.607 7.654 -14.364 1.00 78.88 105 ILE A O 1
ATOM 818 N N . THR A 1 106 ? 0.928 7.078 -16.425 1.00 77.44 106 THR A N 1
ATOM 819 C CA . THR A 1 106 ? 0.455 8.419 -16.796 1.00 77.44 106 THR A CA 1
ATOM 820 C C . THR A 1 106 ? -0.776 8.818 -15.987 1.00 77.44 106 THR A C 1
ATOM 822 O O . THR A 1 106 ? -0.785 9.893 -15.389 1.00 77.44 106 THR A O 1
ATOM 825 N N . LEU A 1 107 ? -1.797 7.954 -15.920 1.00 77.19 107 LEU A N 1
ATOM 826 C CA . LEU A 1 107 ? -3.011 8.231 -15.151 1.00 77.19 107 LEU A CA 1
ATOM 827 C C . LEU A 1 107 ? -2.688 8.345 -13.669 1.00 77.19 107 LEU A C 1
ATOM 829 O O . LEU A 1 107 ? -3.091 9.305 -13.024 1.00 77.19 107 LEU A O 1
ATOM 833 N N . GLY A 1 108 ? -1.952 7.384 -13.121 1.00 72.94 108 GLY A N 1
ATOM 834 C CA . GLY A 1 108 ? -1.723 7.349 -11.690 1.00 72.94 108 GLY A CA 1
ATOM 835 C C . GLY A 1 108 ? -0.788 8.467 -11.204 1.00 72.94 108 GLY A C 1
ATOM 836 O O . GLY A 1 108 ? -1.051 9.067 -10.162 1.00 72.94 108 GLY A O 1
ATOM 837 N N . SER A 1 109 ? 0.224 8.853 -11.996 1.00 78.19 109 SER A N 1
ATOM 838 C CA . SER A 1 109 ? 1.077 10.017 -11.682 1.00 78.19 109 SER A CA 1
ATOM 839 C C . SER A 1 109 ? 0.327 11.348 -11.752 1.00 78.19 109 SER A C 1
ATOM 841 O O . SER A 1 109 ? 0.739 12.307 -11.107 1.00 78.19 109 SER A O 1
ATOM 843 N N . LEU A 1 110 ? -0.767 11.423 -12.517 1.00 79.38 110 LEU A N 1
ATOM 844 C CA . LEU A 1 110 ? -1.600 12.622 -12.620 1.00 79.38 110 LEU A CA 1
ATOM 845 C C . LEU A 1 110 ? -2.704 12.652 -11.551 1.00 79.38 110 LEU A C 1
ATOM 847 O O . LEU A 1 110 ? -2.958 13.691 -10.944 1.00 79.38 110 LEU A O 1
ATOM 851 N N . LEU A 1 111 ? -3.344 11.509 -11.296 1.00 79.88 111 LEU A N 1
ATOM 852 C CA . LEU A 1 111 ? -4.468 11.387 -10.369 1.00 79.88 111 LEU A CA 1
ATOM 853 C C . LEU A 1 111 ? -4.032 11.465 -8.903 1.00 79.88 111 LEU A C 1
ATOM 855 O O . LEU A 1 111 ? -4.745 12.067 -8.107 1.00 79.88 111 LEU A O 1
ATOM 859 N N . MET A 1 112 ? -2.868 10.920 -8.534 1.00 77.75 112 MET A N 1
ATOM 860 C CA . MET A 1 112 ? -2.375 10.972 -7.150 1.00 77.75 112 MET A CA 1
ATOM 861 C C . MET A 1 112 ? -2.137 12.393 -6.618 1.00 77.75 112 MET A C 1
ATOM 863 O O . MET A 1 112 ? -2.714 12.726 -5.581 1.00 77.75 112 MET A O 1
ATOM 867 N N . PRO A 1 113 ? -1.350 13.270 -7.276 1.00 81.44 113 PRO A N 1
ATOM 868 C CA . PRO A 1 113 ? -1.170 14.635 -6.789 1.00 81.44 113 PRO A CA 1
ATOM 869 C C . PRO A 1 113 ? -2.485 15.415 -6.816 1.00 81.44 113 PRO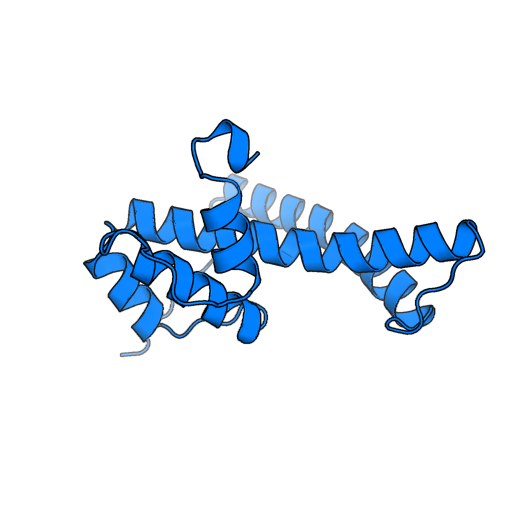 A C 1
ATOM 871 O O . PRO A 1 113 ? -2.739 16.207 -5.914 1.00 81.44 113 PRO A O 1
ATOM 874 N N . PHE A 1 114 ? -3.358 15.151 -7.793 1.00 84.56 114 PHE A N 1
ATOM 875 C CA . PHE A 1 114 ? -4.685 15.753 -7.838 1.00 84.56 114 PHE A CA 1
ATOM 876 C C . PHE A 1 114 ? -5.541 15.348 -6.626 1.00 84.56 114 PHE A C 1
ATOM 878 O O . PHE A 1 114 ? -6.062 16.221 -5.935 1.00 84.56 114 PHE A O 1
ATOM 885 N N . ALA A 1 115 ? -5.609 14.056 -6.298 1.00 82.25 115 ALA A N 1
ATOM 886 C CA . ALA A 1 115 ? -6.321 13.551 -5.127 1.00 82.25 115 ALA A CA 1
ATOM 887 C C . ALA A 1 115 ? -5.722 14.079 -3.813 1.00 82.25 115 ALA A C 1
ATOM 889 O O . ALA A 1 115 ? -6.464 14.452 -2.907 1.00 82.25 115 ALA A O 1
ATOM 890 N N . MET A 1 116 ? -4.392 14.185 -3.716 1.00 83.25 116 MET A N 1
ATOM 891 C CA . MET A 1 116 ? -3.724 14.785 -2.555 1.00 83.25 116 MET A CA 1
ATOM 892 C C . MET A 1 116 ? -4.084 16.263 -2.391 1.00 83.25 116 MET A C 1
ATOM 894 O O . MET A 1 116 ? -4.386 16.695 -1.280 1.00 83.25 116 MET A O 1
ATOM 898 N N . ILE A 1 117 ? -4.100 17.036 -3.481 1.00 87.25 117 ILE A N 1
ATOM 899 C CA . ILE A 1 117 ? -4.509 18.447 -3.461 1.00 87.25 117 ILE A CA 1
ATOM 900 C C . ILE A 1 117 ? -5.980 18.569 -3.059 1.00 87.25 117 ILE A C 1
ATOM 902 O O . ILE A 1 117 ? -6.314 19.413 -2.230 1.00 87.25 117 ILE A O 1
ATOM 906 N N . GLN A 1 118 ? -6.858 17.718 -3.596 1.00 84.50 118 GLN A N 1
ATOM 907 C CA . GLN A 1 118 ? -8.273 17.692 -3.221 1.00 84.50 118 GLN A CA 1
ATOM 908 C C . GLN A 1 118 ? -8.466 17.348 -1.742 1.00 84.50 118 GLN A C 1
ATOM 910 O O . GLN A 1 118 ? -9.229 18.026 -1.055 1.00 84.50 118 GLN A O 1
ATOM 915 N N . ALA A 1 119 ? -7.753 16.341 -1.236 1.00 82.75 119 ALA A N 1
ATOM 916 C CA . ALA A 1 119 ? -7.811 15.941 0.163 1.00 82.75 119 ALA A CA 1
ATOM 917 C C . ALA A 1 119 ? -7.305 17.054 1.091 1.00 82.75 119 ALA A C 1
ATOM 919 O O . ALA A 1 119 ? -7.949 17.367 2.092 1.00 82.75 119 ALA A O 1
ATOM 920 N N . LEU A 1 120 ? -6.194 17.700 0.725 1.00 85.50 120 LEU A N 1
ATOM 921 C CA . LEU A 1 120 ? -5.635 18.830 1.461 1.00 85.50 120 LEU A CA 1
ATOM 922 C C . LEU A 1 120 ? -6.599 20.023 1.463 1.00 85.50 120 LEU A C 1
ATOM 924 O O . LEU A 1 120 ? -6.858 20.602 2.514 1.00 85.50 120 LEU A O 1
ATOM 928 N N . ALA A 1 121 ? -7.174 20.365 0.308 1.00 84.62 121 ALA A N 1
ATOM 929 C CA . ALA A 1 121 ? -8.159 21.432 0.197 1.00 84.62 121 ALA A CA 1
ATOM 930 C C . ALA A 1 121 ? -9.388 21.138 1.069 1.00 84.62 121 ALA A C 1
ATOM 932 O O . ALA A 1 121 ? -9.783 21.973 1.877 1.00 84.62 121 ALA A O 1
ATOM 933 N N . ALA A 1 122 ? -9.960 19.939 0.980 1.00 81.88 122 ALA A N 1
ATOM 934 C CA . ALA A 1 122 ? -11.109 19.555 1.794 1.00 81.88 122 ALA A CA 1
ATOM 935 C C . ALA A 1 122 ? -10.796 19.546 3.304 1.00 81.88 122 A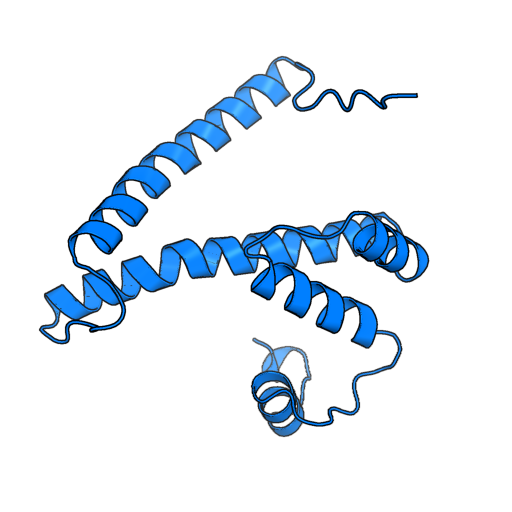LA A C 1
ATOM 937 O O . ALA A 1 122 ? -11.634 19.989 4.092 1.00 81.88 122 ALA A O 1
ATOM 938 N N . ALA A 1 123 ? -9.583 19.144 3.706 1.00 79.88 123 ALA A N 1
ATOM 939 C CA . ALA A 1 123 ? -9.117 19.247 5.089 1.00 79.88 123 ALA A CA 1
ATOM 940 C C . ALA A 1 123 ? -9.014 20.710 5.563 1.00 79.88 123 ALA A C 1
ATOM 942 O O . ALA A 1 123 ? -9.457 21.031 6.667 1.00 79.88 123 ALA A O 1
ATOM 943 N N . VAL A 1 124 ? -8.498 21.613 4.719 1.00 86.75 124 VAL A N 1
ATOM 944 C CA . VAL A 1 124 ? -8.413 23.059 5.005 1.00 86.75 124 VAL A CA 1
ATOM 945 C C . VAL A 1 124 ? -9.804 23.691 5.115 1.00 86.75 124 VAL A C 1
ATOM 947 O O . VAL A 1 124 ? -10.053 24.478 6.027 1.00 86.75 124 VAL A O 1
ATOM 950 N N . PHE A 1 125 ? -10.735 23.317 4.236 1.00 83.56 125 PHE A N 1
ATOM 951 C CA . PHE A 1 125 ? -12.103 23.845 4.222 1.00 83.56 125 PHE A CA 1
ATOM 952 C C . PHE A 1 125 ? -13.059 23.143 5.206 1.00 83.56 125 PHE A C 1
ATOM 954 O O . PHE A 1 125 ? -14.242 23.478 5.232 1.00 83.56 125 PHE A O 1
ATOM 961 N N . ARG A 1 126 ? -12.573 22.193 6.026 1.00 75.00 126 ARG A N 1
ATOM 962 C CA . ARG A 1 126 ? -13.380 21.362 6.948 1.00 75.00 126 ARG A CA 1
ATOM 963 C C . ARG A 1 126 ? -14.612 20.734 6.286 1.00 75.00 126 ARG A C 1
ATOM 965 O O . ARG A 1 126 ? -15.643 20.539 6.931 1.00 75.00 126 ARG A O 1
ATOM 972 N N . LEU A 1 127 ? -14.517 20.425 4.996 1.00 68.44 127 LEU A N 1
ATOM 973 C CA . LEU A 1 127 ? -15.575 19.703 4.305 1.00 68.44 127 LEU A CA 1
ATOM 974 C C . LEU A 1 127 ? -15.538 18.243 4.775 1.00 68.44 127 LEU A C 1
ATOM 976 O O . LEU A 1 127 ? -14.445 17.690 4.930 1.00 68.44 127 LEU A O 1
ATOM 980 N N . PRO A 1 128 ? -16.693 17.600 5.024 1.00 58.22 128 PRO A N 1
ATOM 981 C CA . PRO A 1 128 ? -16.717 16.188 5.371 1.00 58.22 128 PRO A CA 1
ATOM 982 C C . PRO A 1 128 ? -16.172 15.388 4.183 1.00 58.22 128 PRO A C 1
ATOM 984 O O . PRO A 1 128 ? -16.842 15.225 3.168 1.00 58.22 128 PRO A O 1
ATOM 987 N N . LEU A 1 129 ? -14.929 14.922 4.312 1.00 58.41 129 LEU A N 1
ATOM 988 C CA . LEU A 1 129 ? -14.213 14.159 3.287 1.00 58.41 129 LEU A CA 1
ATOM 989 C C . LEU A 1 129 ? -14.907 12.827 2.970 1.00 58.41 129 LEU A C 1
ATOM 991 O O . LEU A 1 129 ? -14.811 12.341 1.847 1.00 58.41 129 LEU A O 1
ATOM 995 N N . ILE A 1 130 ? -15.624 12.256 3.945 1.00 57.84 130 ILE A N 1
ATOM 996 C CA . ILE A 1 130 ? -16.418 11.033 3.813 1.00 57.84 130 ILE A CA 1
ATOM 997 C C . ILE A 1 130 ? -17.617 11.144 4.766 1.00 57.84 130 ILE A C 1
ATOM 999 O O . ILE A 1 130 ? -17.435 11.187 5.982 1.00 57.84 130 ILE A O 1
ATOM 1003 N N . SER A 1 131 ? -18.847 11.193 4.242 1.00 45.12 131 SER A N 1
ATOM 1004 C CA . SER A 1 131 ? -20.041 10.943 5.060 1.00 45.12 131 SER A CA 1
ATOM 1005 C C . SER A 1 131 ? -20.368 9.455 4.992 1.00 45.12 131 SER A C 1
ATOM 1007 O O . SER A 1 131 ? -20.895 8.982 3.982 1.00 45.12 131 SER A O 1
ATOM 1009 N N . PHE A 1 132 ? -20.074 8.705 6.049 1.00 46.81 132 PHE A N 1
ATOM 1010 C CA . PHE A 1 132 ? -20.621 7.361 6.183 1.00 46.81 132 PHE A CA 1
ATOM 1011 C C . PHE A 1 132 ? -22.110 7.513 6.508 1.00 46.81 132 PHE A C 1
ATOM 1013 O O . PHE A 1 132 ? -22.474 7.817 7.641 1.00 46.81 132 PHE A O 1
ATOM 1020 N N . ARG A 1 133 ? -22.989 7.363 5.510 1.00 40.88 133 ARG A N 1
ATOM 1021 C CA . ARG A 1 133 ? -24.388 7.048 5.811 1.00 40.88 133 ARG A CA 1
ATOM 1022 C C . ARG A 1 133 ? -24.392 5.616 6.330 1.00 40.88 133 ARG A C 1
ATOM 1024 O O . ARG A 1 133 ? -24.287 4.692 5.530 1.00 40.88 133 ARG A O 1
ATOM 1031 N N . CYS A 1 134 ? -24.491 5.437 7.646 1.00 40.16 134 CYS A N 1
ATOM 1032 C CA . CYS A 1 134 ? -25.101 4.216 8.160 1.00 40.16 134 CYS A CA 1
ATOM 1033 C C . CYS A 1 134 ? -26.501 4.150 7.545 1.00 40.16 134 CYS A C 1
ATOM 1035 O O . CYS A 1 134 ? -27.286 5.084 7.704 1.00 40.16 134 CYS A O 1
ATOM 1037 N N . SER A 1 135 ? -26.760 3.109 6.761 1.00 42.78 135 SER A N 1
ATOM 1038 C CA . SER A 1 135 ? -28.125 2.729 6.431 1.00 42.78 135 SER A CA 1
ATOM 1039 C C . SER A 1 135 ? -28.608 1.889 7.607 1.00 42.78 135 SER A C 1
ATOM 1041 O O . SER A 1 135 ? -28.006 0.847 7.870 1.00 42.78 135 SER A O 1
ATOM 1043 N N . ASP A 1 136 ? -29.602 2.399 8.333 1.00 41.62 136 ASP A N 1
ATOM 1044 C CA . ASP A 1 136 ? -30.386 1.631 9.308 1.00 41.62 136 ASP A CA 1
ATOM 1045 C C . ASP A 1 136 ? -31.180 0.507 8.617 1.00 41.62 136 ASP A C 1
ATOM 1047 O O . ASP A 1 136 ? -31.533 0.681 7.420 1.00 41.62 136 ASP A O 1
#

Radius of gyration: 18.89 Å; chains: 1; bounding box: 48×47×43 Å

Foldseek 3Di:
DCVVVPDDPVQVVCLVVVHPHPDPPLCVLLSVQLVVCVVVLNDGDPVSLVVLCVSPPPVVSVVSSVVSVVVSVCCLLVVLVVQVVVVVVVRHDPVDDPCRSCVSNVVVVVVVVVVVVVVVVCVVVVPPPDDPPPDD

Secondary structure (DSSP, 8-state):
-GGGGT--HHHHHHHHHT------TTTHHHHHHHHHHHHTTT---HHHHHHHHHHS-HHHHHHHHHHHHHHHHHHHHHHHHHHHHHHHTT---SSS-HHHHHHHHHHHHHHHHHHHHHHHHHHHTT--S-------

pLDDT: mean 79.48, std 11.17, range [40.16, 92.88]